Protein AF-A0A662VWY2-F1 (afdb_monomer_lite)

Structure (mmCIF, N/CA/C/O backbone):
data_AF-A0A662VWY2-F1
#
_entry.id   AF-A0A662VWY2-F1
#
loop_
_atom_site.group_PDB
_atom_site.id
_atom_site.type_symbol
_atom_site.label_atom_id
_atom_site.label_alt_id
_atom_site.label_comp_id
_atom_site.label_asym_id
_atom_site.label_entity_id
_atom_site.label_seq_id
_atom_site.pdbx_PDB_ins_code
_atom_site.Cartn_x
_atom_site.Cartn_y
_atom_site.Cartn_z
_atom_site.occupancy
_atom_site.B_iso_or_equiv
_atom_site.auth_seq_id
_atom_site.auth_comp_id
_atom_site.auth_asym_id
_atom_site.auth_atom_id
_atom_site.pdbx_PDB_model_num
ATOM 1 N N . MET A 1 1 ? 5.486 -4.118 -19.167 1.00 69.00 1 MET A N 1
ATOM 2 C CA . MET A 1 1 ? 4.136 -3.730 -18.687 1.00 69.00 1 MET A CA 1
ATOM 3 C C . MET A 1 1 ? 4.078 -2.225 -18.494 1.00 69.00 1 MET A C 1
ATOM 5 O O . MET A 1 1 ? 5.085 -1.644 -18.119 1.00 69.00 1 MET A O 1
ATOM 9 N N . ARG A 1 2 ? 2.943 -1.577 -18.783 1.00 79.88 2 ARG A N 1
ATOM 10 C CA . ARG A 1 2 ? 2.798 -0.125 -18.574 1.00 79.88 2 ARG A CA 1
ATOM 11 C C . ARG A 1 2 ? 2.636 0.177 -17.081 1.00 79.88 2 ARG A C 1
ATOM 13 O O . ARG A 1 2 ? 1.922 -0.553 -16.398 1.00 79.88 2 ARG A O 1
ATOM 20 N N . VAL A 1 3 ? 3.209 1.286 -16.607 1.00 82.44 3 VAL A N 1
ATOM 21 C CA . VAL A 1 3 ? 3.096 1.763 -15.208 1.00 82.44 3 VAL A CA 1
ATOM 22 C C . VAL A 1 3 ? 1.640 1.799 -14.730 1.00 82.44 3 VAL A C 1
ATOM 24 O O . VAL A 1 3 ? 1.330 1.361 -13.626 1.00 82.44 3 VAL A O 1
ATOM 27 N N . ALA A 1 4 ? 0.722 2.252 -15.587 1.00 84.81 4 ALA A N 1
ATOM 28 C CA . ALA A 1 4 ? -0.702 2.323 -15.263 1.00 84.81 4 ALA A CA 1
ATOM 29 C C . ALA A 1 4 ? -1.333 0.948 -14.976 1.00 84.81 4 ALA A C 1
ATOM 31 O O . ALA A 1 4 ? -2.186 0.841 -14.096 1.00 84.81 4 ALA A O 1
ATOM 32 N N . GLU A 1 5 ? -0.909 -0.097 -15.691 1.00 89.88 5 GLU A N 1
ATOM 33 C CA . GLU A 1 5 ? -1.442 -1.450 -15.510 1.00 89.88 5 GLU A CA 1
ATOM 34 C C . GLU A 1 5 ? -0.908 -2.084 -14.225 1.00 89.88 5 GLU A C 1
ATOM 36 O O . GLU A 1 5 ? -1.690 -2.600 -13.427 1.00 89.88 5 GLU A O 1
ATOM 41 N N . ARG A 1 6 ? 0.397 -1.937 -13.956 1.00 90.00 6 ARG A N 1
ATOM 42 C CA . ARG A 1 6 ? 1.000 -2.314 -12.670 1.00 90.00 6 ARG A CA 1
ATOM 43 C C . ARG A 1 6 ? 0.261 -1.650 -11.507 1.00 90.00 6 ARG A C 1
ATOM 45 O O . ARG A 1 6 ? -0.216 -2.329 -10.604 1.00 90.00 6 ARG A O 1
ATOM 52 N N . ASN A 1 7 ? 0.096 -0.328 -11.547 1.00 92.00 7 ASN A N 1
ATOM 53 C CA . ASN A 1 7 ? -0.550 0.418 -10.465 1.00 92.00 7 ASN A CA 1
ATOM 54 C C . ASN A 1 7 ? -2.019 0.003 -10.270 1.00 92.00 7 ASN A C 1
ATOM 56 O O . ASN A 1 7 ? -2.506 -0.058 -9.141 1.00 92.00 7 ASN A O 1
ATOM 60 N N . ARG A 1 8 ? -2.728 -0.331 -11.357 1.00 93.62 8 ARG A N 1
ATOM 61 C CA . ARG A 1 8 ? -4.083 -0.893 -11.290 1.00 93.62 8 ARG A CA 1
ATOM 62 C C . ARG A 1 8 ? -4.089 -2.264 -10.612 1.00 93.62 8 ARG A C 1
ATOM 64 O O . ARG A 1 8 ? -4.963 -2.508 -9.780 1.00 93.62 8 ARG A O 1
ATOM 71 N N . ARG A 1 9 ? -3.134 -3.141 -10.935 1.00 95.38 9 ARG A N 1
ATOM 72 C CA . ARG A 1 9 ? -2.993 -4.460 -10.298 1.00 95.38 9 ARG A CA 1
ATOM 73 C C . ARG A 1 9 ? -2.654 -4.339 -8.812 1.00 95.38 9 ARG A C 1
ATOM 75 O O . ARG A 1 9 ? -3.328 -4.986 -8.015 1.00 95.38 9 ARG A O 1
ATOM 82 N N . ILE A 1 10 ? -1.732 -3.445 -8.441 1.00 95.38 10 ILE A N 1
ATOM 83 C CA . ILE A 1 10 ? -1.414 -3.114 -7.039 1.00 95.38 10 ILE A CA 1
ATOM 84 C C . ILE A 1 10 ? -2.673 -2.653 -6.307 1.00 95.38 10 ILE A C 1
ATOM 86 O O . ILE A 1 10 ? -3.047 -3.239 -5.292 1.00 95.38 10 ILE A O 1
ATOM 90 N N . LYS A 1 11 ? -3.397 -1.670 -6.861 1.00 97.06 11 LYS A N 1
ATOM 91 C CA . LYS A 1 11 ? -4.638 -1.185 -6.246 1.00 97.06 11 LYS A CA 1
ATOM 92 C C . LYS A 1 11 ? -5.653 -2.311 -6.072 1.00 97.06 11 LYS A C 1
ATOM 94 O O . LYS A 1 11 ? -6.276 -2.406 -5.022 1.00 97.06 11 LYS A O 1
ATOM 99 N N . LYS A 1 12 ? -5.825 -3.165 -7.083 1.00 97.62 12 LYS A N 1
ATOM 100 C CA . LYS A 1 12 ? -6.765 -4.291 -7.033 1.00 97.62 12 LYS A CA 1
ATOM 101 C C . LYS A 1 12 ? -6.380 -5.313 -5.963 1.00 97.62 12 LYS A C 1
ATOM 103 O O . LYS A 1 12 ? -7.276 -5.816 -5.297 1.00 97.62 12 LYS A O 1
ATOM 108 N N . ALA A 1 13 ? -5.095 -5.628 -5.808 1.00 97.31 13 ALA A N 1
ATOM 109 C CA . ALA A 1 13 ? -4.611 -6.557 -4.790 1.00 97.31 13 ALA A CA 1
ATOM 110 C C . ALA A 1 13 ? -4.868 -6.016 -3.377 1.00 97.31 13 ALA A C 1
ATOM 112 O O . ALA A 1 13 ? -5.547 -6.665 -2.587 1.00 97.31 13 ALA A O 1
ATOM 113 N N . LEU A 1 14 ? -4.428 -4.788 -3.103 1.00 97.56 14 LEU A N 1
ATOM 114 C CA . LEU A 1 14 ? -4.587 -4.152 -1.794 1.00 97.56 14 LEU A CA 1
ATOM 115 C C . LEU A 1 14 ? -6.057 -3.879 -1.448 1.00 97.56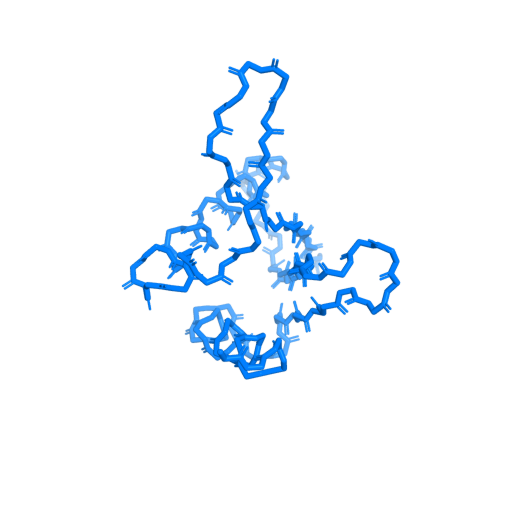 14 LEU A C 1
ATOM 117 O O . LEU A 1 14 ? -6.474 -4.063 -0.308 1.00 97.56 14 LEU A O 1
ATOM 121 N N . ALA A 1 15 ? -6.877 -3.504 -2.434 1.00 97.69 15 ALA A N 1
ATOM 122 C CA . ALA A 1 15 ? -8.304 -3.255 -2.237 1.00 97.69 15 ALA A CA 1
ATOM 123 C C . ALA A 1 15 ? -9.089 -4.495 -1.783 1.00 97.69 15 ALA A C 1
ATOM 125 O O . ALA A 1 15 ? -10.163 -4.329 -1.209 1.00 97.69 15 ALA A O 1
ATOM 126 N N . LYS A 1 16 ? -8.590 -5.716 -2.029 1.00 97.06 16 LYS A N 1
ATOM 127 C CA . LYS A 1 16 ? -9.211 -6.944 -1.505 1.00 97.06 16 LYS A CA 1
ATOM 128 C C . LYS A 1 16 ? -9.078 -7.068 0.012 1.00 97.06 16 LYS A C 1
ATOM 130 O O . LYS A 1 16 ? -9.920 -7.711 0.620 1.00 97.06 16 LYS A O 1
ATOM 135 N N . VAL A 1 17 ? -8.033 -6.474 0.590 1.00 96.50 17 VAL A N 1
ATOM 136 C CA . VAL A 1 17 ? -7.727 -6.556 2.024 1.00 96.50 17 VAL A CA 1
ATOM 137 C C . VAL A 1 17 ? -8.236 -5.317 2.753 1.00 96.50 17 VAL A C 1
ATOM 139 O O . VAL A 1 17 ? -8.986 -5.429 3.712 1.00 96.50 17 VAL A O 1
ATOM 142 N N . PHE A 1 18 ? -7.894 -4.126 2.257 1.00 96.50 18 PHE A N 1
ATOM 143 C CA . PHE A 1 18 ? -8.191 -2.861 2.939 1.00 96.50 18 PHE A CA 1
ATOM 144 C C . PHE A 1 18 ? -9.479 -2.180 2.455 1.00 96.50 18 PHE A C 1
ATOM 146 O O . PHE A 1 18 ? -9.950 -1.225 3.068 1.00 96.50 18 PHE A O 1
ATOM 153 N N . GLY A 1 19 ? -10.066 -2.651 1.351 1.00 97.00 19 GLY A N 1
ATOM 154 C CA . GLY A 1 19 ? -11.225 -2.034 0.708 1.00 97.00 19 GLY A CA 1
ATOM 155 C C . GLY A 1 19 ? -10.847 -0.979 -0.340 1.00 97.00 19 GLY A C 1
ATOM 156 O O . GLY A 1 19 ? -9.904 -0.205 -0.199 1.00 97.00 19 GLY A O 1
ATOM 157 N N . TYR A 1 20 ? -11.614 -0.916 -1.432 1.00 94.69 20 TYR A N 1
ATOM 158 C CA . TYR A 1 20 ? -11.262 -0.105 -2.609 1.00 94.69 20 TYR A CA 1
ATOM 159 C C . TYR A 1 20 ? -11.170 1.408 -2.351 1.00 94.69 20 TYR A C 1
ATOM 161 O O . TYR A 1 20 ? -10.340 2.084 -2.962 1.00 94.69 20 TYR A O 1
ATOM 169 N N . LYS A 1 21 ? -12.028 1.949 -1.475 1.00 95.94 21 LYS A N 1
ATOM 170 C CA . LYS A 1 21 ? -12.049 3.383 -1.126 1.00 95.94 21 LYS A CA 1
ATOM 171 C C . LYS A 1 21 ? -10.896 3.789 -0.204 1.00 95.94 21 LYS A C 1
ATOM 173 O O . LYS A 1 21 ? -10.529 4.958 -0.183 1.00 95.94 21 LYS A O 1
ATOM 178 N N . ASN A 1 22 ? -10.317 2.817 0.491 1.00 97.00 22 ASN A N 1
ATOM 179 C CA . ASN A 1 22 ? -9.271 3.021 1.485 1.00 97.00 22 ASN A CA 1
ATOM 180 C C . ASN A 1 22 ? -7.867 2.907 0.890 1.00 97.00 22 ASN A C 1
ATOM 182 O O . ASN A 1 22 ? -6.889 3.150 1.582 1.00 97.00 22 ASN A O 1
ATOM 186 N N . VAL A 1 23 ? -7.757 2.547 -0.392 1.00 97.56 23 VAL A N 1
ATOM 187 C CA . VAL A 1 23 ? -6.476 2.388 -1.077 1.00 97.56 23 VAL A CA 1
ATOM 188 C C . VAL A 1 23 ? -6.350 3.395 -2.209 1.00 97.56 23 VAL A C 1
ATOM 190 O O . VAL A 1 23 ? -7.165 3.447 -3.142 1.00 97.56 23 VAL A O 1
ATOM 193 N N . ARG A 1 24 ? -5.250 4.140 -2.188 1.00 96.81 24 ARG A N 1
ATOM 194 C CA . ARG A 1 24 ? -4.811 4.992 -3.287 1.00 96.81 24 ARG A CA 1
ATOM 195 C C . ARG A 1 24 ? -3.470 4.493 -3.801 1.00 96.81 24 ARG A C 1
ATOM 197 O O . ARG A 1 24 ? -2.584 4.198 -3.019 1.00 96.81 24 ARG A O 1
ATOM 204 N N . VAL A 1 25 ? -3.330 4.418 -5.122 1.00 94.94 25 VAL A N 1
ATOM 205 C CA . VAL A 1 25 ? -2.053 4.103 -5.769 1.00 94.94 25 VAL A CA 1
ATOM 206 C C . VAL A 1 25 ? -1.788 5.159 -6.825 1.00 94.94 25 VAL A C 1
ATOM 208 O O . VAL A 1 25 ? -2.599 5.349 -7.738 1.00 94.94 25 VAL A O 1
ATOM 211 N N . ARG A 1 26 ? -0.665 5.852 -6.693 1.00 91.00 26 ARG A N 1
ATOM 212 C CA . ARG A 1 26 ? -0.163 6.839 -7.643 1.00 91.00 26 ARG A CA 1
ATOM 213 C C . ARG A 1 26 ? 1.173 6.362 -8.191 1.00 91.00 26 ARG A C 1
ATOM 215 O O . ARG A 1 26 ? 1.912 5.633 -7.545 1.00 91.00 26 ARG A O 1
ATOM 222 N N . GLY A 1 27 ? 1.431 6.715 -9.441 1.00 85.25 27 GLY A N 1
ATOM 223 C CA . GLY A 1 27 ? 2.763 6.611 -10.017 1.00 85.25 27 GLY A CA 1
ATOM 224 C C . GLY A 1 27 ? 3.275 8.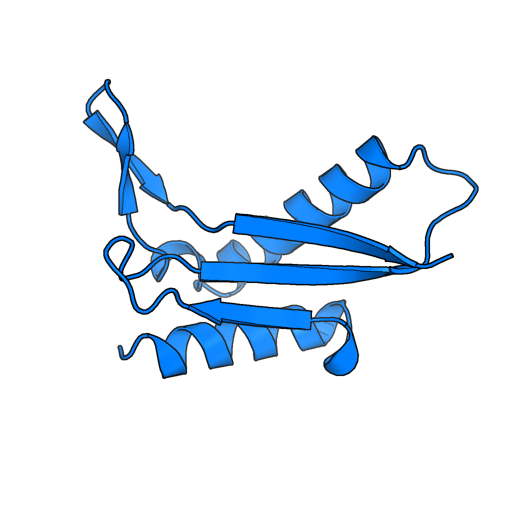019 -10.232 1.00 85.25 27 GLY A C 1
ATOM 225 O O . GLY A 1 27 ? 2.490 8.873 -10.663 1.00 85.25 27 GLY A O 1
ATOM 226 N N . ASP A 1 28 ? 4.548 8.245 -9.944 1.00 71.06 28 ASP A N 1
ATOM 2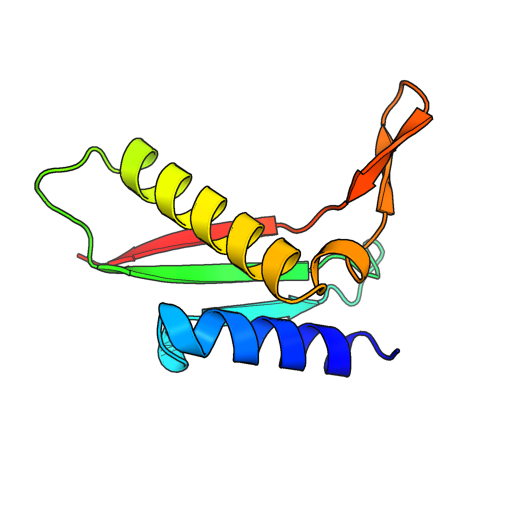27 C CA . ASP A 1 28 ? 5.175 9.516 -10.278 1.00 71.06 28 ASP A CA 1
ATOM 228 C C . ASP A 1 28 ? 5.291 9.661 -11.810 1.00 71.06 28 ASP A C 1
ATOM 230 O O . ASP A 1 28 ? 5.467 8.681 -12.545 1.00 71.06 28 ASP A O 1
ATOM 234 N N . ARG A 1 29 ? 5.111 10.889 -12.299 1.00 62.38 29 ARG A N 1
ATOM 235 C CA . ARG A 1 29 ? 5.221 11.280 -13.714 1.00 62.38 29 ARG A CA 1
ATOM 236 C C . ARG A 1 29 ? 6.425 12.196 -13.977 1.00 62.38 29 ARG A C 1
ATOM 238 O O . ARG A 1 29 ? 6.627 12.565 -15.130 1.00 62.38 29 ARG A O 1
ATOM 245 N N . GLY A 1 30 ? 7.161 12.591 -12.936 1.00 62.47 30 GLY A N 1
ATOM 246 C CA . GLY A 1 30 ? 8.321 13.479 -12.995 1.00 62.47 30 GLY A CA 1
ATOM 247 C C . GLY A 1 30 ? 9.654 12.744 -13.171 1.00 62.47 30 GLY A C 1
ATOM 248 O O . GLY A 1 30 ? 9.728 11.695 -13.807 1.00 62.47 30 GLY A O 1
ATOM 249 N N . THR A 1 31 ? 10.724 13.310 -12.606 1.00 56.62 31 THR A N 1
ATOM 250 C CA . THR A 1 31 ? 12.099 12.777 -12.671 1.00 56.62 31 THR A CA 1
ATOM 251 C C . THR A 1 31 ? 12.285 11.468 -11.900 1.00 56.62 31 THR A C 1
ATOM 253 O O . THR A 1 31 ? 13.151 10.679 -12.263 1.00 56.62 31 THR A O 1
ATOM 256 N N . ALA A 1 32 ? 11.433 11.180 -10.912 1.00 59.84 32 ALA A N 1
ATOM 257 C CA . ALA A 1 32 ? 11.347 9.888 -10.223 1.00 59.84 32 ALA A CA 1
ATOM 258 C C . ALA A 1 32 ? 10.424 8.897 -10.970 1.00 59.84 32 ALA A C 1
ATOM 260 O O . ALA A 1 32 ? 9.590 8.199 -10.386 1.00 59.84 32 ALA A O 1
ATOM 261 N N . TYR A 1 33 ? 10.533 8.854 -12.300 1.00 55.59 33 TYR A N 1
ATOM 262 C CA . TYR A 1 33 ? 9.698 8.011 -13.152 1.00 55.59 33 TYR A CA 1
ATOM 263 C C . TYR A 1 33 ? 9.804 6.534 -12.740 1.00 55.59 33 TYR A C 1
ATOM 265 O O . TYR A 1 33 ? 10.869 5.929 -12.814 1.00 55.59 33 TYR A O 1
ATOM 273 N N . GLY A 1 34 ? 8.683 5.937 -12.325 1.00 65.56 34 GLY A N 1
ATOM 274 C CA . GLY A 1 34 ? 8.605 4.516 -11.962 1.00 65.56 34 GLY A CA 1
ATOM 275 C C . GLY A 1 34 ? 8.276 4.241 -10.496 1.00 65.56 34 GLY A C 1
ATOM 276 O O . GLY A 1 34 ? 7.789 3.139 -10.207 1.00 65.56 34 GLY A O 1
ATOM 277 N N . TRP A 1 35 ? 8.429 5.238 -9.621 1.00 82.31 35 TRP A N 1
ATOM 278 C CA . TRP A 1 35 ? 8.068 5.146 -8.208 1.00 82.31 35 TRP A CA 1
ATOM 279 C C . TRP A 1 35 ? 6.558 4.949 -8.048 1.00 82.31 35 TRP A C 1
ATOM 281 O O . TRP A 1 35 ? 5.747 5.504 -8.801 1.00 82.31 35 TRP A O 1
ATOM 291 N N . VAL A 1 36 ? 6.184 4.102 -7.091 1.00 89.88 36 VAL A N 1
ATOM 292 C CA . VAL A 1 36 ? 4.791 3.871 -6.700 1.00 89.88 36 VAL A CA 1
ATOM 293 C C . VAL A 1 36 ? 4.590 4.474 -5.325 1.00 89.88 36 VAL A C 1
ATOM 295 O O . VAL A 1 36 ? 5.327 4.148 -4.403 1.00 89.88 36 VAL A O 1
ATOM 298 N N . GLU A 1 37 ? 3.575 5.312 -5.197 1.00 92.38 37 GLU A N 1
ATOM 299 C CA . GLU A 1 37 ? 3.098 5.833 -3.923 1.00 92.38 37 GLU A CA 1
ATOM 300 C C . GLU A 1 37 ? 1.775 5.135 -3.596 1.00 92.38 37 GLU A C 1
ATOM 302 O O . GLU A 1 37 ? 0.828 5.151 -4.395 1.00 92.38 37 GLU A O 1
ATOM 307 N N . ILE A 1 38 ? 1.728 4.480 -2.443 1.00 95.62 38 ILE A N 1
ATOM 308 C CA . ILE A 1 38 ? 0.589 3.724 -1.939 1.00 95.62 38 ILE A CA 1
ATOM 309 C C . ILE A 1 38 ? 0.122 4.411 -0.663 1.00 95.62 38 ILE A C 1
ATOM 311 O O . ILE A 1 38 ? 0.872 4.480 0.298 1.00 95.62 38 ILE A O 1
ATOM 315 N N . THR A 1 39 ? -1.127 4.860 -0.639 1.00 97.62 39 THR A N 1
ATOM 316 C CA . THR A 1 39 ? -1.771 5.348 0.584 1.00 97.62 39 THR A CA 1
ATOM 317 C C . THR A 1 39 ? -2.809 4.333 1.031 1.00 97.62 39 THR A C 1
ATOM 319 O O . THR A 1 39 ? -3.679 3.955 0.231 1.00 97.62 39 THR A O 1
ATOM 322 N N . VAL A 1 40 ? -2.743 3.911 2.291 1.00 97.94 40 VAL A N 1
ATOM 323 C CA . VAL A 1 40 ? -3.722 3.014 2.912 1.00 97.94 40 VAL A CA 1
ATOM 324 C C . VAL A 1 40 ? -4.370 3.719 4.094 1.00 97.94 40 VAL A C 1
ATOM 326 O O . VAL A 1 40 ? -3.692 4.136 5.024 1.00 97.94 40 VAL A O 1
ATOM 329 N N . LYS A 1 41 ? -5.697 3.836 4.056 1.00 98.19 41 LYS A N 1
ATOM 330 C CA . LYS A 1 41 ? -6.497 4.372 5.157 1.00 98.19 41 LYS A CA 1
ATOM 331 C C . LYS A 1 41 ? -7.026 3.218 5.996 1.00 98.19 41 LYS A C 1
ATOM 333 O O . LYS A 1 41 ? -7.697 2.339 5.451 1.00 98.19 41 LYS A O 1
ATOM 338 N N . VAL A 1 42 ? -6.769 3.216 7.296 1.00 97.06 42 VAL A N 1
ATOM 339 C CA . VAL A 1 42 ? -7.307 2.198 8.210 1.00 97.06 42 VAL A CA 1
ATOM 340 C C . VAL A 1 42 ? -7.920 2.861 9.440 1.00 97.06 42 VAL A C 1
ATOM 342 O O . VAL A 1 42 ? -7.422 3.898 9.866 1.00 97.06 42 VAL A O 1
ATOM 345 N N . PRO A 1 43 ? -8.990 2.301 10.030 1.00 96.88 43 PRO A N 1
ATOM 346 C CA . PRO A 1 43 ? -9.471 2.756 11.329 1.00 96.88 43 PRO A CA 1
ATOM 347 C C . PRO A 1 43 ? -8.370 2.636 12.381 1.00 96.88 43 PRO A C 1
ATOM 349 O O . PRO A 1 43 ? -7.669 1.621 12.428 1.00 96.88 43 PRO A O 1
ATOM 352 N N . ARG A 1 44 ? -8.225 3.652 13.226 1.00 95.94 44 ARG A N 1
ATOM 353 C CA . ARG A 1 44 ? -7.295 3.635 14.349 1.00 95.94 44 ARG A CA 1
ATOM 354 C C . ARG A 1 44 ? -7.737 2.602 15.383 1.00 95.94 44 ARG A C 1
ATOM 356 O O . ARG A 1 44 ? -8.892 2.594 15.805 1.00 95.94 44 ARG A O 1
ATOM 363 N N . ASP A 1 45 ? -6.817 1.741 15.804 1.00 95.19 45 ASP A N 1
ATOM 364 C CA . ASP A 1 45 ? -7.056 0.826 16.919 1.00 95.19 45 ASP A CA 1
ATOM 365 C C . ASP A 1 45 ? -6.705 1.546 18.232 1.00 95.19 45 ASP A C 1
ATOM 367 O O . ASP A 1 45 ? -5.543 1.910 18.432 1.00 95.19 45 ASP A O 1
ATOM 371 N N . PRO A 1 46 ? -7.668 1.772 19.146 1.00 93.88 46 PRO A N 1
ATOM 372 C CA . PRO A 1 46 ? -7.399 2.464 20.404 1.00 93.88 46 PRO A CA 1
ATOM 373 C C . PRO A 1 46 ? -6.487 1.671 21.352 1.00 93.88 46 PRO A C 1
ATOM 375 O O . PRO A 1 46 ? -5.969 2.244 22.308 1.00 93.88 46 PRO A O 1
ATOM 378 N N . ASN A 1 47 ? -6.290 0.371 21.112 1.00 95.94 47 ASN A N 1
ATOM 379 C CA . ASN A 1 47 ? -5.460 -0.494 21.950 1.00 95.94 47 ASN A CA 1
ATOM 380 C C . ASN A 1 47 ? -4.014 -0.607 21.454 1.00 95.94 47 ASN A C 1
ATOM 382 O O . ASN A 1 47 ? -3.206 -1.264 22.109 1.00 95.94 47 ASN A O 1
ATOM 386 N N . LYS A 1 48 ? -3.689 -0.006 20.303 1.00 94.12 48 LYS A N 1
ATOM 387 C CA . LYS A 1 48 ? -2.351 -0.055 19.710 1.00 94.12 48 LYS A CA 1
ATOM 388 C C . LYS A 1 48 ? -1.719 1.321 19.658 1.00 94.12 48 LYS A C 1
ATOM 390 O O . LYS A 1 48 ? -2.389 2.338 19.461 1.00 94.12 48 LYS A O 1
ATOM 395 N N . HIS A 1 49 ? -0.398 1.352 19.795 1.00 96.12 49 HIS A N 1
ATOM 396 C CA . HIS A 1 49 ? 0.335 2.576 19.536 1.00 96.12 49 HIS A CA 1
ATOM 397 C C . HIS A 1 49 ? 0.274 2.901 18.027 1.00 96.12 49 HIS A C 1
ATOM 399 O O . HIS A 1 49 ? 0.471 1.992 17.218 1.00 96.12 49 HIS A O 1
ATOM 405 N N . PRO A 1 50 ? 0.056 4.167 17.608 1.00 95.00 50 PRO A N 1
ATOM 406 C CA . PRO A 1 50 ? -0.031 4.539 16.191 1.00 95.00 50 PRO A CA 1
ATOM 407 C C . PRO A 1 50 ? 1.128 4.019 15.334 1.00 95.00 50 PRO A C 1
ATOM 409 O O . PRO A 1 50 ? 0.891 3.393 14.309 1.00 95.00 50 PRO A O 1
ATOM 412 N N . PHE A 1 51 ? 2.371 4.190 15.797 1.00 94.81 51 PHE A N 1
ATOM 413 C CA . PHE A 1 51 ? 3.554 3.676 15.093 1.00 94.81 51 PHE A CA 1
ATOM 414 C C . PHE A 1 51 ? 3.531 2.154 14.890 1.00 94.81 51 PHE A C 1
ATOM 416 O O . PHE A 1 51 ? 3.876 1.685 13.812 1.00 94.81 51 PHE A O 1
ATOM 423 N N . GLU A 1 52 ? 3.088 1.384 15.888 1.00 96.62 52 GLU A N 1
ATOM 424 C CA . GLU A 1 52 ? 2.993 -0.076 15.766 1.00 96.62 52 GLU A CA 1
ATOM 425 C C . GLU A 1 52 ? 1.931 -0.463 14.734 1.00 96.62 52 GLU A C 1
ATOM 427 O O . GLU A 1 52 ? 2.170 -1.317 13.882 1.00 96.62 52 GLU A O 1
ATOM 432 N N . GLN A 1 53 ? 0.775 0.208 14.763 1.00 96.75 53 GLN A N 1
ATOM 433 C CA . GLN A 1 53 ? -0.288 -0.029 13.792 1.00 96.75 53 GLN A CA 1
ATOM 434 C C . GLN A 1 53 ? 0.155 0.338 12.366 1.00 96.75 53 GLN A C 1
ATOM 436 O O . GLN A 1 53 ? -0.129 -0.401 11.422 1.00 96.75 53 GLN A O 1
ATOM 441 N N . GLU A 1 54 ? 0.861 1.456 12.189 1.00 97.00 54 GLU A N 1
ATOM 442 C CA . GLU A 1 54 ? 1.410 1.845 10.889 1.00 97.00 54 GLU A CA 1
ATOM 443 C C . GLU A 1 54 ? 2.407 0.815 10.351 1.00 97.00 54 GLU A C 1
ATOM 445 O O . GLU A 1 54 ? 2.331 0.449 9.175 1.00 97.00 54 GLU A O 1
ATOM 450 N N . ASP A 1 55 ? 3.324 0.332 11.190 1.00 96.69 55 ASP A N 1
ATOM 451 C CA . ASP A 1 55 ? 4.335 -0.647 10.788 1.00 96.69 55 ASP A CA 1
ATOM 452 C C . ASP A 1 55 ? 3.714 -2.001 10.431 1.00 96.69 55 ASP A C 1
ATOM 454 O O . ASP A 1 55 ? 4.096 -2.606 9.424 1.00 96.69 55 ASP A O 1
ATOM 458 N N . GLU A 1 56 ? 2.695 -2.445 11.170 1.00 97.19 56 GLU A N 1
ATOM 459 C CA . GLU A 1 56 ? 1.912 -3.631 10.815 1.00 97.19 56 GLU A CA 1
ATOM 460 C C . GLU A 1 56 ? 1.247 -3.478 9.439 1.00 97.19 56 GLU A C 1
ATOM 462 O O . GLU A 1 56 ? 1.350 -4.372 8.593 1.00 97.19 56 GLU A O 1
ATOM 467 N N . VAL A 1 57 ? 0.605 -2.335 9.172 1.00 97.38 57 VAL A N 1
ATOM 468 C CA . VAL A 1 57 ? -0.042 -2.073 7.876 1.00 97.38 57 VAL A CA 1
ATOM 469 C C . VAL A 1 57 ? 0.991 -2.034 6.750 1.00 97.38 57 VAL A C 1
ATOM 471 O O . VAL A 1 57 ? 0.773 -2.647 5.701 1.00 97.38 57 VAL A O 1
ATOM 474 N N . LYS A 1 58 ? 2.140 -1.380 6.955 1.00 97.44 58 LYS A N 1
ATOM 475 C CA . LYS A 1 58 ? 3.246 -1.364 5.982 1.00 97.44 58 LYS A CA 1
ATOM 476 C C . LYS A 1 58 ? 3.752 -2.780 5.700 1.00 97.44 58 LYS A C 1
ATOM 478 O O . LYS A 1 58 ? 3.918 -3.149 4.535 1.00 97.44 58 LYS A O 1
ATOM 483 N N . ALA A 1 59 ? 3.942 -3.597 6.735 1.00 96.94 59 ALA A N 1
ATOM 484 C CA . ALA A 1 59 ? 4.352 -4.991 6.589 1.00 96.94 59 ALA A CA 1
ATOM 485 C C . ALA A 1 59 ? 3.316 -5.809 5.799 1.00 96.94 59 ALA A C 1
ATOM 487 O O . ALA A 1 59 ? 3.682 -6.559 4.890 1.00 96.94 59 ALA A O 1
ATOM 488 N N . MET A 1 60 ? 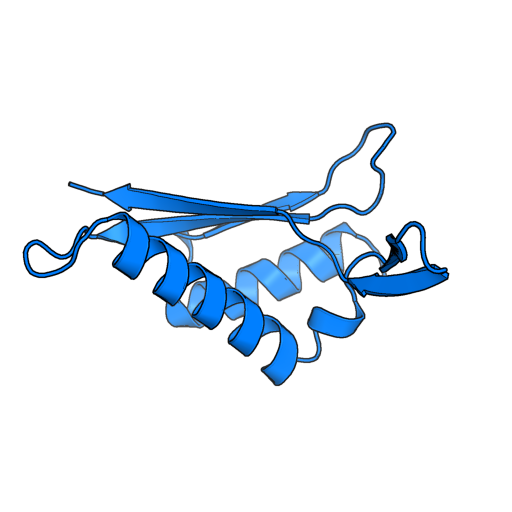2.022 -5.617 6.074 1.00 97.31 60 MET A N 1
ATOM 489 C CA . MET A 1 60 ? 0.939 -6.259 5.325 1.00 97.31 60 MET A CA 1
ATOM 490 C C . MET A 1 60 ? 0.941 -5.862 3.846 1.00 97.31 60 MET A C 1
ATOM 492 O O . MET A 1 60 ? 0.811 -6.732 2.985 1.00 97.31 60 MET A O 1
ATOM 496 N N . VAL A 1 61 ? 1.124 -4.575 3.528 1.00 97.25 61 VAL A N 1
ATOM 497 C CA . VAL A 1 61 ? 1.235 -4.102 2.137 1.00 97.25 61 VAL A CA 1
ATOM 498 C C . VAL A 1 61 ? 2.385 -4.814 1.424 1.00 97.25 61 VAL A C 1
ATOM 500 O O . VAL A 1 61 ? 2.177 -5.370 0.344 1.00 97.25 61 VAL A O 1
ATOM 503 N N . TRP A 1 62 ? 3.572 -4.868 2.034 1.00 96.12 62 TRP A N 1
ATOM 504 C CA . TRP A 1 62 ? 4.721 -5.575 1.462 1.00 96.12 62 TRP A CA 1
ATOM 505 C C . TRP A 1 62 ? 4.460 -7.068 1.254 1.00 96.12 62 TRP A C 1
ATOM 507 O O . TRP A 1 62 ? 4.812 -7.604 0.201 1.00 96.12 62 TRP A O 1
ATOM 517 N N . ASN A 1 63 ? 3.819 -7.739 2.211 1.00 97.25 63 ASN A N 1
ATOM 518 C CA . ASN A 1 63 ? 3.483 -9.157 2.088 1.00 97.25 63 ASN A CA 1
ATOM 519 C C . ASN A 1 63 ? 2.517 -9.409 0.928 1.00 97.25 63 ASN A C 1
ATOM 521 O O . ASN A 1 63 ? 2.796 -10.262 0.089 1.00 97.25 63 ASN A O 1
ATOM 525 N N . ILE A 1 64 ? 1.462 -8.598 0.792 1.00 97.00 64 ILE A N 1
ATOM 526 C CA . ILE A 1 64 ? 0.523 -8.696 -0.336 1.00 97.00 64 ILE A CA 1
ATOM 527 C C . ILE A 1 64 ? 1.257 -8.508 -1.669 1.00 97.00 64 ILE A C 1
ATOM 529 O O . ILE A 1 64 ? 1.001 -9.237 -2.630 1.00 97.00 64 ILE A O 1
ATOM 533 N N . LEU A 1 65 ? 2.179 -7.545 -1.753 1.00 95.50 65 LEU A N 1
ATOM 534 C CA . LEU A 1 65 ? 2.965 -7.323 -2.969 1.00 95.50 65 LEU A CA 1
ATOM 535 C C . LEU A 1 65 ? 3.829 -8.542 -3.322 1.00 95.50 65 LEU A C 1
ATOM 537 O O . LEU A 1 65 ? 3.889 -8.905 -4.497 1.00 95.50 65 LEU A O 1
ATOM 541 N N . ARG A 1 66 ? 4.453 -9.199 -2.336 1.00 95.31 66 ARG A N 1
ATOM 542 C CA . ARG A 1 66 ? 5.245 -10.424 -2.553 1.00 95.31 66 ARG A CA 1
ATOM 543 C C . ARG A 1 66 ? 4.372 -11.605 -2.968 1.00 95.31 66 ARG A C 1
ATOM 545 O O . ARG A 1 66 ? 4.632 -12.215 -3.998 1.00 95.31 66 ARG A O 1
ATOM 552 N N . GLU A 1 67 ? 3.305 -11.884 -2.224 1.00 96.06 67 GLU A N 1
ATOM 553 C CA . GLU A 1 67 ? 2.397 -13.014 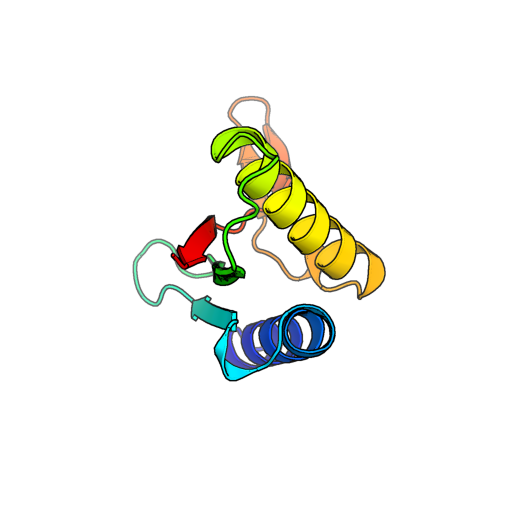-2.481 1.00 96.06 67 GLU A CA 1
ATOM 554 C C . GLU A 1 67 ? 1.723 -12.934 -3.855 1.00 96.06 67 GLU A C 1
ATOM 556 O O . GLU A 1 67 ? 1.436 -13.950 -4.483 1.00 96.06 67 GLU A O 1
ATOM 561 N N . THR A 1 68 ? 1.477 -11.718 -4.347 1.00 94.31 68 THR A N 1
ATOM 562 C CA . THR A 1 68 ? 0.858 -11.491 -5.661 1.00 94.31 68 THR A CA 1
ATOM 563 C C . THR A 1 68 ? 1.861 -11.385 -6.813 1.00 94.31 68 THR A C 1
ATOM 565 O O . THR A 1 68 ? 1.441 -11.185 -7.956 1.00 94.31 68 THR A O 1
ATOM 568 N N . GLY A 1 69 ? 3.166 -11.484 -6.532 1.00 93.56 69 GLY A N 1
ATOM 569 C CA . GLY A 1 69 ? 4.247 -11.289 -7.506 1.00 93.56 69 GLY A CA 1
ATOM 570 C C . GLY A 1 69 ? 4.408 -9.842 -7.991 1.00 93.56 69 GLY A C 1
ATOM 571 O O . GLY A 1 69 ? 5.199 -9.568 -8.887 1.00 93.56 69 GLY A O 1
ATOM 572 N N . LEU A 1 70 ? 3.663 -8.891 -7.416 1.00 92.69 70 LEU A N 1
ATOM 573 C CA . LEU A 1 70 ? 3.717 -7.473 -7.789 1.00 92.69 70 LEU A CA 1
ATOM 574 C C . LEU A 1 70 ? 4.963 -6.766 -7.242 1.00 92.69 70 LEU A C 1
ATOM 576 O O . LEU A 1 70 ? 5.326 -5.703 -7.745 1.00 92.69 70 LEU A O 1
ATOM 580 N N . TYR A 1 71 ? 5.622 -7.355 -6.243 1.00 92.06 71 TYR A N 1
ATOM 581 C CA . TYR A 1 71 ? 6.897 -6.890 -5.699 1.00 92.06 71 TYR A CA 1
ATOM 582 C C . TYR A 1 71 ? 7.978 -6.780 -6.784 1.00 92.06 71 TYR A C 1
ATOM 584 O O . TYR A 1 71 ? 8.660 -5.760 -6.888 1.00 92.06 71 TYR A O 1
ATOM 592 N N . ASP A 1 72 ? 8.073 -7.779 -7.661 1.00 89.12 72 ASP A N 1
ATOM 593 C CA . ASP A 1 72 ? 9.089 -7.814 -8.719 1.00 89.12 72 ASP A CA 1
ATOM 594 C C . ASP A 1 72 ? 8.842 -6.766 -9.814 1.00 89.12 72 ASP A C 1
ATOM 596 O O . ASP A 1 72 ? 9.759 -6.370 -10.539 1.00 89.12 72 ASP A O 1
ATOM 600 N N . GLU A 1 73 ? 7.610 -6.259 -9.893 1.00 87.75 73 GLU A N 1
ATOM 601 C CA . GLU A 1 73 ? 7.179 -5.222 -10.831 1.00 87.75 73 GLU A CA 1
ATOM 602 C C . GLU A 1 73 ? 7.465 -3.796 -10.323 1.00 87.75 73 GLU A C 1
ATOM 604 O O . GLU A 1 73 ? 7.277 -2.814 -11.058 1.00 87.75 73 GLU A O 1
ATOM 609 N N . LEU A 1 74 ? 7.907 -3.657 -9.069 1.00 88.25 74 LEU A N 1
ATOM 610 C CA . LEU A 1 74 ? 8.354 -2.383 -8.518 1.00 88.25 74 LEU A CA 1
ATOM 611 C C . LEU A 1 74 ? 9.677 -1.943 -9.144 1.00 88.25 74 LEU A C 1
ATOM 613 O O . LEU A 1 74 ? 10.458 -2.748 -9.667 1.00 88.25 74 LEU A O 1
ATOM 617 N N . TYR A 1 75 ? 9.907 -0.633 -9.085 1.00 83.00 75 TYR A N 1
ATOM 618 C CA . TYR A 1 75 ? 11.155 -0.042 -9.537 1.00 83.00 75 TYR A CA 1
ATOM 619 C C . TYR A 1 75 ? 12.317 -0.550 -8.677 1.00 83.00 75 TYR A C 1
ATOM 621 O O . TYR A 1 75 ? 12.172 -0.708 -7.464 1.00 83.00 75 TYR A O 1
ATOM 629 N N . THR A 1 76 ? 13.444 -0.827 -9.329 1.00 84.88 76 THR A N 1
ATOM 630 C CA . THR A 1 76 ? 14.684 -1.225 -8.665 1.00 84.88 76 THR A CA 1
ATOM 631 C C . THR A 1 76 ? 15.596 -0.011 -8.554 1.00 84.88 76 THR A C 1
ATOM 633 O O . THR A 1 76 ? 15.917 0.591 -9.577 1.00 84.88 76 THR A O 1
ATOM 636 N N . TYR A 1 77 ? 16.050 0.306 -7.348 1.00 80.38 77 TYR A N 1
ATOM 637 C CA . TYR A 1 77 ? 17.187 1.191 -7.122 1.00 80.38 77 TYR A CA 1
ATOM 638 C C . TYR A 1 77 ? 18.375 0.379 -6.599 1.00 80.38 77 TYR A C 1
ATOM 640 O O . TYR A 1 77 ? 18.216 -0.761 -6.161 1.00 80.38 77 TYR A O 1
ATOM 648 N N . TYR A 1 78 ? 19.563 0.959 -6.699 1.00 82.12 78 TYR A N 1
ATOM 649 C CA . TYR A 1 78 ? 20.783 0.400 -6.136 1.00 82.12 78 TYR A CA 1
ATOM 650 C C . TYR A 1 78 ? 21.195 1.305 -4.987 1.00 82.12 78 TYR A C 1
ATOM 652 O O . TYR A 1 78 ? 21.209 2.526 -5.160 1.00 82.12 78 TYR A O 1
ATOM 660 N N . ASP A 1 79 ? 21.460 0.725 -3.822 1.00 82.94 79 ASP A N 1
ATOM 661 C CA . ASP A 1 79 ? 22.028 1.489 -2.716 1.00 82.94 79 ASP A CA 1
ATOM 662 C C . ASP A 1 79 ? 23.516 1.798 -2.956 1.00 82.94 79 ASP A C 1
ATOM 664 O O . ASP A 1 79 ? 24.111 1.376 -3.951 1.00 82.94 79 ASP A O 1
ATOM 668 N N . ASP A 1 80 ? 24.125 2.551 -2.041 1.00 84.31 80 ASP A N 1
ATOM 669 C CA . ASP A 1 80 ? 25.532 2.958 -2.139 1.00 84.31 80 ASP A CA 1
ATOM 670 C C . ASP A 1 80 ? 26.510 1.766 -2.102 1.00 84.31 80 ASP A C 1
ATOM 672 O O . ASP A 1 80 ? 27.676 1.909 -2.472 1.00 84.31 80 ASP A O 1
ATOM 676 N N . MET A 1 81 ? 26.045 0.582 -1.681 1.00 87.25 81 MET A N 1
ATOM 677 C CA . MET A 1 81 ? 26.804 -0.672 -1.711 1.00 87.25 81 MET A CA 1
ATOM 678 C C . MET A 1 81 ? 26.583 -1.466 -3.010 1.00 87.25 81 MET A C 1
ATOM 680 O O . MET A 1 81 ? 27.206 -2.510 -3.209 1.00 87.25 81 MET A O 1
ATOM 684 N N . GLY A 1 82 ? 25.736 -0.970 -3.916 1.00 81.62 82 GLY A N 1
ATOM 685 C CA . GLY A 1 82 ? 25.398 -1.611 -5.182 1.00 81.62 82 GLY A CA 1
ATOM 686 C C . GLY A 1 82 ? 24.350 -2.717 -5.055 1.00 81.62 82 GLY A C 1
ATOM 687 O O . GLY A 1 82 ? 24.199 -3.509 -5.990 1.00 81.62 82 GLY A O 1
ATOM 688 N N . GLU A 1 83 ? 23.620 -2.803 -3.939 1.00 83.94 83 GLU A N 1
ATOM 689 C CA . GLU A 1 83 ? 22.610 -3.840 -3.750 1.00 83.94 83 GLU A CA 1
ATOM 690 C C . GLU A 1 83 ? 21.273 -3.491 -4.412 1.00 83.94 83 GLU A C 1
ATOM 692 O O . GLU A 1 83 ? 20.705 -2.410 -4.256 1.00 83.94 83 GLU A O 1
ATOM 697 N N . ALA A 1 84 ? 20.748 -4.500 -5.105 1.00 80.25 84 ALA A N 1
ATOM 698 C CA . ALA A 1 84 ? 19.393 -4.642 -5.619 1.00 80.25 84 ALA A CA 1
ATOM 699 C C . ALA A 1 84 ? 18.257 -4.315 -4.636 1.00 80.25 84 ALA A C 1
ATOM 701 O O . ALA A 1 84 ? 17.856 -5.227 -3.914 1.00 80.25 84 ALA A O 1
ATOM 702 N N . ARG A 1 85 ? 17.657 -3.118 -4.628 1.00 81.81 85 ARG A N 1
ATOM 703 C CA . ARG A 1 85 ? 16.506 -2.818 -3.752 1.00 81.81 85 ARG A CA 1
ATOM 704 C C . ARG A 1 85 ? 15.256 -2.454 -4.550 1.00 81.81 85 ARG A C 1
ATOM 706 O O . ARG A 1 85 ? 15.312 -1.718 -5.529 1.00 81.81 85 ARG A O 1
ATOM 713 N N . LYS A 1 86 ? 14.100 -2.991 -4.148 1.00 84.06 86 LYS A N 1
ATOM 714 C CA . LYS A 1 86 ? 12.787 -2.633 -4.710 1.00 84.06 86 LYS A CA 1
ATOM 715 C C . LYS A 1 86 ? 12.128 -1.584 -3.835 1.00 84.06 86 LYS A C 1
ATOM 717 O O . LYS A 1 86 ? 12.045 -1.787 -2.626 1.00 84.06 86 LYS A O 1
ATOM 722 N N . GLU A 1 87 ? 11.606 -0.520 -4.439 1.00 82.88 87 GLU A N 1
ATOM 723 C CA . GLU A 1 87 ? 11.041 0.592 -3.673 1.00 82.88 87 GLU A CA 1
ATOM 724 C C . GLU A 1 87 ? 9.620 0.967 -4.083 1.00 82.88 87 GLU A C 1
ATOM 726 O O . GLU A 1 87 ? 9.248 1.005 -5.262 1.00 82.88 87 GLU A O 1
ATOM 731 N N . CYS A 1 88 ? 8.830 1.268 -3.058 1.00 88.69 88 CYS A N 1
ATOM 732 C CA . CYS A 1 88 ? 7.608 2.041 -3.149 1.00 88.69 88 CYS A CA 1
ATOM 733 C C . CYS A 1 88 ? 7.445 2.848 -1.858 1.00 88.69 88 CYS A C 1
ATOM 735 O O . CYS A 1 88 ? 7.918 2.440 -0.798 1.00 88.69 88 CYS A O 1
ATOM 737 N N . ILE A 1 89 ? 6.767 3.985 -1.959 1.00 90.88 89 ILE A N 1
ATOM 738 C CA . ILE A 1 89 ? 6.398 4.806 -0.810 1.00 90.88 89 ILE A CA 1
ATOM 739 C C . ILE A 1 8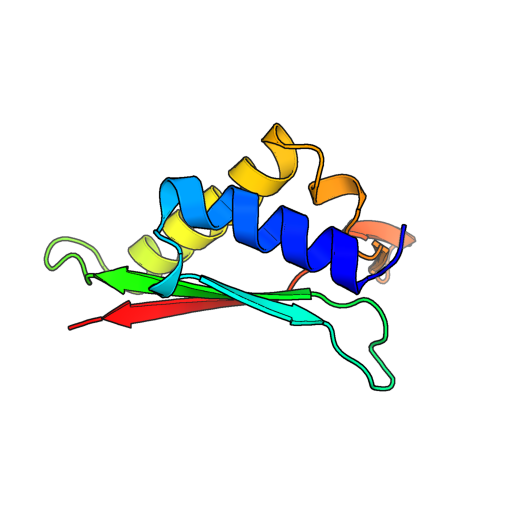9 ? 5.076 4.260 -0.276 1.00 90.88 89 ILE A C 1
ATOM 741 O O . ILE A 1 89 ? 4.120 4.115 -1.043 1.00 90.88 89 ILE A O 1
ATOM 745 N N . ILE A 1 90 ? 5.025 3.956 1.020 1.00 94.25 90 ILE A N 1
ATOM 746 C CA . ILE A 1 90 ? 3.812 3.503 1.703 1.00 94.25 90 ILE A CA 1
ATOM 747 C C . ILE A 1 90 ? 3.468 4.518 2.785 1.00 94.25 90 ILE A C 1
ATOM 749 O O . ILE A 1 90 ? 4.189 4.653 3.772 1.00 94.25 90 ILE A O 1
ATOM 753 N N . ASP A 1 91 ? 2.350 5.196 2.580 1.00 96.12 91 ASP A N 1
ATOM 754 C CA . ASP A 1 91 ? 1.745 6.126 3.517 1.00 96.12 91 ASP A CA 1
ATOM 755 C C . ASP A 1 91 ? 0.533 5.468 4.184 1.00 96.12 91 ASP A C 1
ATOM 757 O O . ASP A 1 91 ? -0.285 4.815 3.518 1.00 96.12 91 ASP A O 1
ATOM 761 N N . VAL A 1 92 ? 0.430 5.610 5.502 1.00 97.12 92 VAL A N 1
ATOM 762 C CA . VAL A 1 92 ? -0.655 5.030 6.297 1.00 97.12 92 VAL A CA 1
ATOM 763 C C . VAL A 1 92 ? -1.399 6.158 6.989 1.00 97.12 92 VAL A C 1
ATOM 765 O O . VAL A 1 92 ? -0.847 6.862 7.824 1.00 97.12 92 VAL A O 1
ATOM 768 N N . GLU A 1 93 ? -2.677 6.302 6.657 1.00 97.38 93 GLU A N 1
ATOM 769 C CA . GLU A 1 93 ? -3.564 7.256 7.312 1.00 97.38 93 GLU A CA 1
ATOM 770 C C . GLU A 1 93 ? -4.439 6.509 8.328 1.00 97.38 93 GLU A C 1
ATOM 772 O O . GLU A 1 93 ? -5.315 5.722 7.949 1.00 97.38 93 GLU A O 1
ATOM 777 N N . LEU A 1 94 ? -4.217 6.762 9.619 1.00 95.81 94 LEU A N 1
ATOM 778 C CA . LEU A 1 94 ? -5.096 6.278 10.682 1.00 95.81 94 LEU A CA 1
ATOM 779 C C . LEU A 1 94 ? -6.323 7.193 10.777 1.00 95.81 94 LEU A C 1
ATOM 781 O O . LEU A 1 94 ? -6.193 8.402 10.956 1.00 95.81 94 LEU A O 1
ATOM 785 N N . LEU A 1 95 ? -7.509 6.613 10.614 1.00 94.25 95 LEU A N 1
ATOM 786 C CA . LEU A 1 95 ? -8.788 7.312 10.705 1.00 94.25 95 LEU A CA 1
ATOM 787 C C . LEU A 1 95 ? -9.291 7.258 12.150 1.00 94.25 95 LEU A C 1
ATOM 789 O O . LEU A 1 95 ? -9.383 6.163 12.707 1.00 94.25 95 LEU A O 1
ATOM 793 N N . ASP A 1 96 ? -9.619 8.414 12.723 1.00 83.12 96 ASP A N 1
ATOM 794 C CA . ASP A 1 96 ? -10.258 8.522 14.042 1.00 83.12 96 ASP A CA 1
ATOM 795 C C . ASP A 1 96 ? -11.757 8.154 14.012 1.00 83.12 96 ASP A C 1
ATOM 797 O O . ASP A 1 96 ? -12.413 8.345 12.956 1.00 83.12 96 ASP A O 1
#

Radius of gyration: 13.99 Å; chains: 1; bounding box: 39×26×41 Å

pLDDT: mean 90.05, std 9.91, range [55.59, 98.19]

Foldseek 3Di:
DDLVVLQVVLLVLVCVPQNNVQWDWDADPPPNHQAIEIEGEDEDDPVDDPVVVLVVVVVVSVVSCVVVVSQVVADWDAPPVRDTDGDYHYHYHHDD

Secondary structure (DSSP, 8-state):
--HHHHHHHHHHHHHHHH-GGGEEEEE--SSSTT-EEEEEEEEPPTTS-HHHHHHHHHHHHHHHHHHTT-GGGSEEEE-TT--EEEE-EEEEEEE-

Sequence (96 aa):
MRVAERNRRIKKALAKVFGYKNVRVRGDRGTAYGWVEITVKVPRDPNKHPFEQEDEVKAMVWNILRETGLYDELYTYYDDMGEARKECIIDVELLD